Protein AF-A0A5J4P4K5-F1 (afdb_monomer_lite)

pLDDT: mean 91.98, std 4.2, range [64.88, 96.31]

Structure (mmCIF, N/CA/C/O backbone):
data_AF-A0A5J4P4K5-F1
#
_entry.id   AF-A0A5J4P4K5-F1
#
loop_
_atom_site.group_PDB
_atom_site.id
_atom_site.type_symbol
_atom_site.label_atom_id
_atom_site.label_alt_id
_atom_site.label_comp_id
_atom_site.label_asym_id
_atom_site.label_entity_id
_atom_site.label_seq_id
_atom_site.pdbx_PDB_ins_code
_atom_site.Cartn_x
_atom_site.Cartn_y
_atom_site.Cartn_z
_atom_site.occupancy
_atom_site.B_iso_or_equiv
_atom_site.auth_seq_id
_atom_site.auth_comp_id
_atom_site.auth_asym_id
_atom_site.auth_atom_id
_atom_site.pdbx_PDB_model_num
ATOM 1 N N . GLN A 1 1 ? -2.370 4.376 -14.171 1.00 79.19 1 GLN A N 1
ATOM 2 C CA . GLN A 1 1 ? -2.709 2.972 -13.855 1.00 79.19 1 GLN A CA 1
ATOM 3 C C . GLN A 1 1 ? -2.491 2.170 -15.127 1.00 79.19 1 GLN A C 1
ATOM 5 O O . GLN A 1 1 ? -2.565 2.762 -16.199 1.00 79.19 1 GLN A O 1
ATOM 10 N N . LEU A 1 2 ? -2.117 0.901 -15.013 1.00 90.62 2 LEU A N 1
ATOM 11 C CA . LEU A 1 2 ? -1.961 0.005 -16.158 1.00 90.62 2 LEU A CA 1
ATOM 12 C C . LEU A 1 2 ? -3.285 -0.710 -16.428 1.00 90.62 2 LEU A C 1
ATOM 14 O O . LEU A 1 2 ? -4.129 -0.777 -15.536 1.00 90.62 2 LEU A O 1
ATOM 18 N N . ILE A 1 3 ? -3.446 -1.249 -17.632 1.00 92.81 3 ILE A N 1
ATOM 19 C CA . ILE A 1 3 ? -4.576 -2.111 -17.982 1.00 92.81 3 ILE A CA 1
ATOM 20 C C . ILE A 1 3 ? -4.029 -3.521 -18.184 1.00 92.81 3 ILE A C 1
ATOM 22 O O . ILE A 1 3 ? -3.110 -3.726 -18.981 1.00 92.81 3 ILE A O 1
ATOM 26 N N . ASN A 1 4 ? -4.547 -4.483 -17.421 1.00 91.50 4 ASN A N 1
ATOM 27 C CA . ASN A 1 4 ? -4.183 -5.886 -17.607 1.00 91.50 4 ASN A CA 1
ATOM 28 C C . ASN A 1 4 ? -4.973 -6.513 -18.768 1.00 91.50 4 ASN A C 1
ATOM 30 O O . ASN A 1 4 ? -5.941 -5.936 -19.255 1.00 91.50 4 ASN A O 1
ATOM 34 N N . LYS A 1 5 ? -4.633 -7.744 -19.156 1.00 91.56 5 LYS A N 1
ATOM 35 C CA . LYS A 1 5 ? -5.352 -8.497 -20.207 1.00 91.56 5 LYS A CA 1
ATOM 36 C C . LYS A 1 5 ? -6.862 -8.683 -20.001 1.00 91.56 5 LYS A C 1
ATOM 38 O O . LYS A 1 5 ? -7.551 -9.084 -20.930 1.00 91.56 5 LYS A O 1
ATOM 43 N N . LYS A 1 6 ? -7.374 -8.447 -18.792 1.00 87.94 6 LYS A N 1
ATOM 44 C CA . LYS A 1 6 ? -8.807 -8.518 -18.477 1.00 87.94 6 LYS A CA 1
ATOM 45 C C . LYS A 1 6 ? -9.508 -7.160 -18.607 1.00 87.94 6 LYS A C 1
ATOM 47 O O . LYS A 1 6 ? -10.690 -7.071 -18.303 1.00 87.94 6 LYS A O 1
ATOM 52 N N . GLY A 1 7 ? -8.796 -6.108 -19.019 1.00 88.38 7 GLY A N 1
ATOM 53 C CA . GLY A 1 7 ? -9.325 -4.745 -19.086 1.00 88.38 7 GLY A CA 1
ATOM 54 C C . GLY A 1 7 ? -9.403 -4.042 -17.726 1.00 88.38 7 GLY A C 1
ATOM 55 O O . GLY A 1 7 ? -9.965 -2.954 -17.627 1.00 88.38 7 GLY A O 1
ATOM 56 N N . GLU A 1 8 ? -8.847 -4.633 -16.668 1.00 88.50 8 GLU A N 1
ATOM 57 C CA . GLU A 1 8 ? -8.927 -4.089 -15.314 1.00 88.50 8 GLU A CA 1
ATOM 58 C C . GLU A 1 8 ? -7.805 -3.076 -15.073 1.00 88.50 8 GLU A C 1
ATOM 60 O O . GLU A 1 8 ? -6.644 -3.298 -15.440 1.00 88.50 8 GLU A O 1
ATOM 65 N N . LEU A 1 9 ? -8.136 -1.991 -14.371 1.00 90.12 9 LEU A N 1
ATOM 66 C CA . LEU A 1 9 ? -7.155 -1.014 -13.920 1.00 90.12 9 LEU A CA 1
ATOM 67 C C . LEU A 1 9 ? -6.306 -1.608 -12.796 1.00 90.12 9 LEU A C 1
ATOM 69 O O . LEU A 1 9 ? -6.804 -2.016 -11.747 1.00 90.12 9 LEU A O 1
ATOM 73 N N . ARG A 1 10 ? -4.994 -1.628 -13.003 1.00 90.56 10 ARG A N 1
ATOM 74 C CA . ARG A 1 10 ? -4.018 -2.132 -12.040 1.00 90.56 10 ARG A CA 1
ATOM 75 C C . ARG A 1 10 ? -2.982 -1.061 -11.694 1.00 90.56 10 ARG A C 1
ATOM 77 O O . ARG A 1 10 ? -2.722 -0.141 -12.483 1.00 90.56 10 ARG A O 1
ATOM 84 N N . PRO A 1 11 ? -2.381 -1.128 -10.497 1.00 92.25 11 PRO A N 1
ATOM 85 C CA . PRO A 1 11 ? -1.187 -0.347 -10.214 1.00 92.25 11 PRO A CA 1
ATOM 86 C C . PRO A 1 11 ? -0.040 -0.723 -11.163 1.00 92.25 11 PRO A C 1
ATOM 88 O O . PRO A 1 11 ? -0.128 -1.662 -11.945 1.00 92.25 11 PRO A O 1
ATOM 91 N N . MET A 1 12 ? 1.048 0.049 -11.133 1.00 90.50 12 MET A N 1
ATOM 92 C CA . MET A 1 12 ? 2.198 -0.187 -12.019 1.00 90.50 12 MET A CA 1
ATOM 93 C C . MET A 1 12 ? 2.960 -1.484 -11.697 1.00 90.50 12 MET A C 1
ATOM 95 O O . MET A 1 12 ? 3.728 -1.982 -12.518 1.00 90.50 12 MET A O 1
ATOM 99 N N . VAL A 1 13 ? 2.736 -2.011 -10.498 1.00 92.06 13 VAL A N 1
ATOM 100 C CA . VAL A 1 13 ? 3.365 -3.211 -9.961 1.00 92.06 13 VAL A CA 1
ATOM 101 C C . VAL A 1 13 ? 2.292 -4.186 -9.512 1.00 92.06 13 VAL A C 1
ATOM 103 O O . VAL A 1 13 ? 1.193 -3.765 -9.154 1.00 92.06 13 VAL A O 1
ATOM 106 N N . ASP A 1 14 ? 2.604 -5.471 -9.511 1.00 90.44 14 ASP A N 1
ATOM 107 C CA . ASP A 1 14 ? 1.724 -6.504 -8.987 1.00 90.44 14 ASP A CA 1
ATOM 108 C C . ASP A 1 14 ? 1.647 -6.476 -7.443 1.00 90.44 14 ASP A C 1
ATOM 110 O O . ASP A 1 14 ? 2.284 -5.668 -6.759 1.00 90.44 14 ASP A O 1
ATOM 114 N N . LEU A 1 15 ? 0.873 -7.403 -6.868 1.00 86.06 15 LEU A N 1
ATOM 115 C CA . LEU A 1 15 ? 0.688 -7.530 -5.414 1.00 86.06 15 LEU A CA 1
ATOM 116 C C . LEU A 1 15 ? 1.969 -7.914 -4.646 1.00 86.06 15 LEU A C 1
ATOM 118 O O . LEU A 1 15 ? 1.956 -7.947 -3.414 1.00 86.06 15 LEU A O 1
ATOM 122 N N . THR A 1 16 ? 3.058 -8.222 -5.350 1.00 88.50 16 THR A N 1
ATOM 123 C CA . THR A 1 16 ? 4.377 -8.530 -4.783 1.00 88.50 16 THR A CA 1
ATOM 124 C C . THR A 1 16 ? 5.364 -7.369 -4.918 1.00 88.50 16 THR A C 1
ATOM 126 O O . THR A 1 16 ? 6.472 -7.450 -4.395 1.00 88.50 16 THR A O 1
ATOM 129 N N . GLY A 1 17 ? 4.962 -6.261 -5.555 1.00 90.69 17 GLY A N 1
ATOM 130 C CA . GLY A 1 17 ? 5.835 -5.112 -5.800 1.00 90.69 17 GLY A CA 1
ATOM 131 C C . GLY A 1 17 ? 6.750 -5.283 -7.015 1.00 90.69 17 GLY A C 1
ATOM 132 O O . GLY A 1 17 ? 7.763 -4.582 -7.116 1.00 90.69 17 GLY A O 1
ATOM 133 N N . LYS A 1 18 ? 6.409 -6.203 -7.923 1.00 93.62 18 LYS A N 1
ATOM 134 C CA . LYS A 1 18 ? 7.121 -6.456 -9.178 1.00 93.62 18 LYS A CA 1
ATOM 135 C C . LYS A 1 18 ? 6.448 -5.715 -10.329 1.00 93.62 18 LYS A C 1
ATOM 137 O O . LYS A 1 18 ? 5.224 -5.717 -10.427 1.00 93.62 18 LYS A O 1
ATOM 142 N N . PHE A 1 19 ? 7.217 -5.085 -11.211 1.00 94.38 19 PHE A N 1
ATOM 143 C CA . PHE A 1 19 ? 6.671 -4.501 -12.438 1.00 94.38 19 PHE A CA 1
ATOM 144 C C . PHE A 1 19 ? 6.074 -5.594 -13.328 1.00 94.38 19 PHE A C 1
ATOM 146 O O . PHE A 1 19 ? 6.690 -6.645 -13.514 1.00 94.38 19 PHE A O 1
ATOM 153 N N . TYR A 1 20 ? 4.897 -5.328 -13.894 1.00 94.81 20 TYR A N 1
ATOM 154 C CA . TYR A 1 20 ? 4.257 -6.246 -14.833 1.00 94.81 20 TYR A CA 1
ATOM 155 C C . TYR A 1 20 ? 5.148 -6.509 -16.052 1.00 94.81 20 TYR A C 1
ATOM 157 O O . TYR A 1 20 ? 5.880 -5.636 -16.526 1.00 94.81 20 TYR A O 1
ATOM 165 N N . LEU A 1 21 ? 5.082 -7.724 -16.580 1.00 95.38 21 LEU A N 1
ATOM 166 C CA . LEU A 1 21 ? 5.617 -8.028 -17.896 1.00 95.38 21 LEU A CA 1
ATOM 167 C C . LEU A 1 21 ? 4.709 -7.407 -18.959 1.00 95.38 21 LEU A C 1
ATOM 169 O O . LEU A 1 21 ? 3.494 -7.322 -18.791 1.00 95.38 21 LEU A O 1
ATOM 173 N N . LEU A 1 22 ? 5.286 -7.009 -20.093 1.00 93.50 22 LEU A N 1
ATOM 174 C CA . LEU A 1 22 ? 4.504 -6.458 -21.209 1.00 93.50 22 LEU A CA 1
ATOM 175 C C . LEU A 1 22 ? 3.426 -7.436 -21.701 1.00 93.50 22 LEU A C 1
ATOM 177 O O . LEU A 1 22 ? 2.356 -7.011 -22.112 1.00 93.50 22 LEU A O 1
ATOM 181 N N . GLU A 1 23 ? 3.689 -8.740 -21.612 1.00 93.50 23 GLU A N 1
ATOM 182 C CA . GLU A 1 23 ? 2.746 -9.806 -21.964 1.00 93.50 23 GLU A CA 1
ATOM 183 C C . GLU A 1 23 ? 1.605 -10.002 -20.953 1.00 93.50 23 GLU A C 1
ATOM 185 O O . GLU A 1 23 ? 0.663 -10.735 -21.243 1.00 93.50 23 GLU A O 1
ATOM 190 N N . GLU A 1 24 ? 1.663 -9.385 -19.773 1.00 93.25 24 GLU A N 1
ATOM 191 C CA . GLU A 1 24 ? 0.584 -9.415 -18.773 1.00 93.25 24 GLU A CA 1
ATOM 192 C C . GLU A 1 24 ? -0.391 -8.237 -18.944 1.00 93.25 24 GLU A C 1
ATOM 194 O O . GLU A 1 24 ? -1.483 -8.225 -18.361 1.00 93.25 24 GLU A O 1
ATOM 199 N N . LEU A 1 25 ? -0.004 -7.250 -19.754 1.00 94.62 25 LEU A N 1
ATOM 200 C CA . LEU A 1 25 ? -0.774 -6.048 -20.036 1.00 94.62 25 LEU A CA 1
ATOM 201 C C . LEU A 1 25 ? -1.652 -6.223 -21.278 1.00 94.62 25 LEU A C 1
ATOM 203 O O . LEU 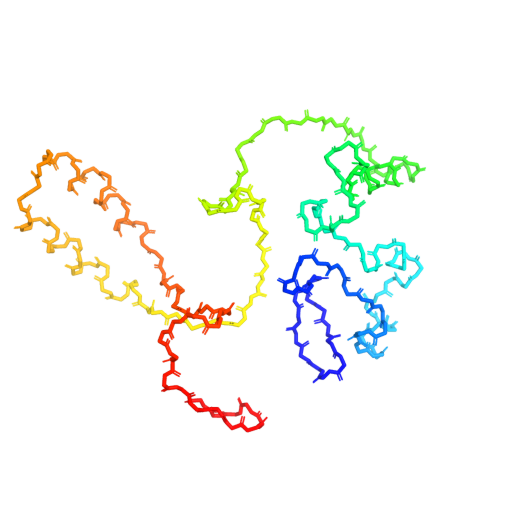A 1 25 ? -1.408 -7.085 -22.124 1.00 94.62 25 LEU A O 1
ATOM 207 N N . ASP A 1 26 ? -2.693 -5.401 -21.362 1.00 95.94 26 ASP A N 1
ATOM 208 C CA . ASP A 1 26 ? -3.553 -5.321 -22.539 1.00 95.94 26 ASP A CA 1
ATOM 209 C C . ASP A 1 26 ? -2.781 -4.818 -23.773 1.00 95.94 26 ASP A C 1
ATOM 211 O O . ASP A 1 26 ? -1.975 -3.888 -23.691 1.00 95.94 26 ASP A O 1
ATOM 215 N N . GLU A 1 27 ? -3.035 -5.426 -24.931 1.00 95.19 27 GLU A N 1
ATOM 216 C CA . GLU A 1 27 ? -2.281 -5.152 -26.159 1.00 95.19 27 GLU A CA 1
ATOM 217 C C . GLU A 1 27 ? -2.542 -3.745 -26.710 1.00 95.19 27 GLU A C 1
ATOM 219 O O . GLU A 1 27 ? -1.606 -3.075 -27.164 1.00 95.19 27 GLU A O 1
ATOM 224 N N . ALA A 1 28 ? -3.793 -3.273 -26.650 1.00 94.44 28 ALA A N 1
ATOM 225 C CA . ALA A 1 28 ? -4.147 -1.931 -27.103 1.00 94.44 28 ALA A CA 1
ATOM 226 C C . ALA A 1 28 ? -3.520 -0.878 -26.180 1.00 94.44 28 ALA A C 1
ATOM 228 O O . ALA A 1 28 ? -2.878 0.064 -26.653 1.00 94.44 28 ALA A O 1
ATOM 229 N N . PHE A 1 29 ? -3.593 -1.100 -24.866 1.00 94.12 29 PHE A N 1
ATOM 230 C CA . PHE A 1 29 ? -2.941 -0.252 -23.874 1.00 94.12 29 PHE A CA 1
ATOM 231 C C . PHE A 1 29 ? -1.424 -0.168 -24.084 1.00 94.12 29 PHE A C 1
ATOM 233 O O . PHE A 1 29 ? -0.865 0.931 -24.099 1.00 94.12 29 PHE A O 1
ATOM 240 N N . VAL A 1 30 ? -0.745 -1.304 -24.279 1.00 94.12 30 VAL A N 1
ATOM 241 C CA . VAL A 1 30 ? 0.708 -1.327 -24.514 1.00 94.12 30 VAL A CA 1
ATOM 242 C C . VAL A 1 30 ? 1.072 -0.542 -25.771 1.00 94.12 30 VAL A C 1
ATOM 244 O O . VAL A 1 30 ? 2.035 0.225 -25.756 1.00 94.12 30 VAL A O 1
ATOM 247 N N . LYS A 1 31 ? 0.297 -0.693 -26.848 1.00 93.75 31 LYS A N 1
ATOM 248 C CA . LYS A 1 31 ? 0.550 -0.009 -28.119 1.00 93.75 31 LYS A CA 1
ATOM 249 C C . LYS A 1 31 ? 0.378 1.509 -28.022 1.00 93.75 31 LYS A C 1
ATOM 251 O O . LYS A 1 31 ? 1.138 2.242 -28.651 1.00 93.75 31 LYS A O 1
ATOM 256 N N . GLU A 1 32 ? -0.621 1.973 -27.278 1.00 94.12 32 GLU A N 1
ATOM 257 C CA . GLU A 1 32 ? -1.011 3.387 -27.262 1.00 94.12 32 GLU A CA 1
ATOM 258 C C . GLU A 1 32 ? -0.370 4.189 -26.126 1.00 94.12 32 GLU A C 1
ATOM 260 O O . GLU A 1 32 ? -0.108 5.380 -26.291 1.00 94.12 32 GLU A O 1
ATOM 265 N N . GLN A 1 33 ? -0.124 3.558 -24.975 1.00 93.31 33 GLN A N 1
ATOM 266 C CA . GLN A 1 33 ? 0.194 4.258 -23.725 1.00 93.31 33 GLN A CA 1
ATOM 267 C C . GLN A 1 33 ? 1.558 3.883 -23.132 1.00 93.31 33 GLN A C 1
ATOM 269 O O . GLN A 1 33 ? 1.998 4.512 -22.166 1.00 93.31 33 GLN A O 1
ATOM 274 N N . VAL A 1 34 ? 2.253 2.878 -23.678 1.00 92.81 34 VAL A N 1
ATOM 275 C CA . VAL A 1 34 ? 3.521 2.389 -23.117 1.00 92.81 34 VAL A CA 1
ATOM 276 C C . VAL A 1 34 ? 4.677 2.625 -24.083 1.00 92.81 34 VAL A C 1
ATOM 278 O O . VAL A 1 34 ? 4.681 2.169 -25.223 1.00 92.81 34 VAL A O 1
ATOM 281 N N . ASN A 1 35 ? 5.738 3.280 -23.600 1.00 94.06 35 ASN A N 1
ATOM 282 C CA . ASN A 1 35 ? 7.020 3.273 -24.298 1.00 94.06 35 ASN A CA 1
ATOM 283 C C . ASN A 1 35 ? 7.678 1.897 -24.119 1.00 94.06 35 ASN A C 1
ATOM 285 O O . ASN A 1 35 ? 8.416 1.669 -23.159 1.00 94.06 35 ASN A O 1
ATOM 289 N N . VAL A 1 36 ? 7.391 0.982 -25.044 1.00 93.69 36 VAL A N 1
ATOM 290 C CA . VAL A 1 36 ? 7.834 -0.419 -24.990 1.00 93.69 36 VAL A CA 1
ATOM 291 C C . VAL A 1 36 ? 9.351 -0.540 -24.882 1.00 93.69 36 VAL A C 1
ATOM 293 O O . VAL A 1 36 ? 9.839 -1.322 -24.070 1.00 93.69 36 VAL A O 1
ATOM 296 N N . SER A 1 37 ? 10.104 0.250 -25.655 1.00 92.19 37 SER A N 1
ATOM 297 C CA . SER A 1 37 ? 11.570 0.192 -25.631 1.00 92.19 37 SER A CA 1
ATOM 298 C C . SER A 1 37 ? 12.152 0.527 -24.261 1.00 92.19 37 SER A C 1
ATOM 300 O O . SER A 1 37 ? 13.078 -0.146 -23.825 1.00 92.19 37 SER A O 1
ATOM 302 N N . LEU A 1 38 ? 11.587 1.526 -23.576 1.00 91.19 38 LEU A N 1
ATOM 303 C CA . LEU A 1 38 ? 12.051 1.947 -22.256 1.00 91.19 38 LEU A CA 1
ATOM 304 C C . LEU A 1 38 ? 11.540 1.010 -21.156 1.00 91.19 38 LEU A C 1
ATOM 306 O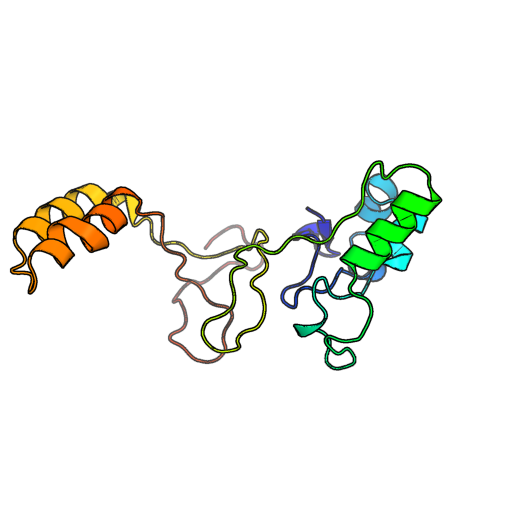 O . LEU A 1 38 ? 12.282 0.646 -20.252 1.00 91.19 38 LEU A O 1
ATOM 310 N N . TYR A 1 39 ? 10.271 0.600 -21.228 1.00 92.69 39 TYR A N 1
ATOM 311 C CA . TYR A 1 39 ? 9.654 -0.227 -20.191 1.00 92.69 39 TYR A CA 1
ATOM 312 C C . TYR A 1 39 ? 10.237 -1.643 -20.143 1.00 92.69 39 TYR A C 1
ATOM 314 O O . TYR A 1 39 ? 10.339 -2.228 -19.067 1.00 92.69 39 TYR A O 1
ATOM 322 N N . LYS A 1 40 ? 10.661 -2.187 -21.291 1.00 92.69 40 LYS A N 1
ATOM 323 C CA . LYS A 1 40 ? 11.214 -3.545 -21.395 1.00 92.69 40 LYS A CA 1
ATOM 324 C C . LYS A 1 40 ? 12.422 -3.788 -20.482 1.00 92.69 40 LYS A C 1
ATOM 326 O O . LYS A 1 40 ? 12.604 -4.914 -20.038 1.00 92.69 40 LYS A O 1
ATOM 331 N N . GLU A 1 41 ? 13.217 -2.762 -20.183 1.00 91.31 41 GLU A N 1
ATOM 332 C CA . GLU A 1 41 ? 14.359 -2.858 -19.259 1.00 91.31 41 GLU A CA 1
ATOM 333 C C . GLU A 1 41 ? 13.926 -3.103 -17.800 1.00 91.31 41 GLU A C 1
ATOM 335 O O . GLU A 1 41 ? 14.651 -3.722 -17.020 1.00 91.31 41 GLU A O 1
ATOM 340 N N . TYR A 1 42 ? 12.738 -2.623 -17.425 1.00 92.00 42 TYR A N 1
ATOM 341 C CA . TYR A 1 42 ? 12.244 -2.641 -16.045 1.00 92.00 42 TYR A CA 1
ATOM 342 C C . TYR A 1 42 ? 11.146 -3.678 -15.800 1.00 92.00 42 TYR A C 1
ATOM 344 O O . TYR A 1 42 ? 10.907 -4.049 -14.651 1.00 92.00 42 TYR A O 1
ATOM 352 N N . ALA A 1 43 ? 10.491 -4.150 -16.861 1.00 93.56 43 ALA A N 1
ATOM 353 C CA . ALA A 1 43 ? 9.486 -5.202 -16.804 1.00 93.56 43 ALA A CA 1
ATOM 354 C C . ALA A 1 43 ? 10.005 -6.419 -16.013 1.00 93.56 43 ALA A C 1
ATOM 356 O O . ALA A 1 43 ? 11.092 -6.931 -16.280 1.00 93.56 43 ALA A O 1
ATOM 357 N N . GLY A 1 44 ? 9.238 -6.872 -15.019 1.00 93.12 44 GLY A N 1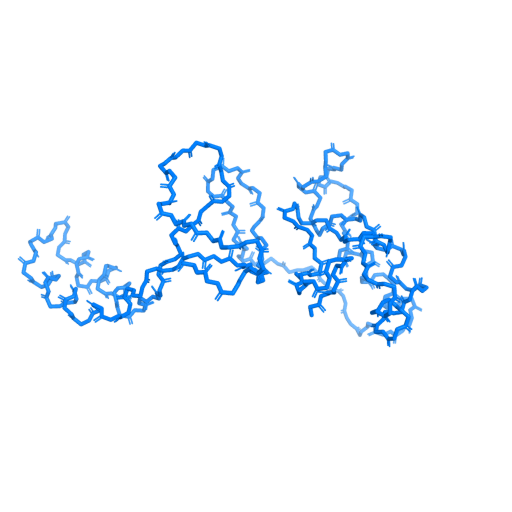
ATOM 358 C CA . GLY A 1 44 ? 9.596 -8.011 -14.170 1.00 93.12 44 GLY A CA 1
ATOM 359 C C . GLY A 1 44 ? 10.581 -7.720 -13.031 1.00 93.12 44 GLY A C 1
ATOM 360 O O . GLY A 1 44 ? 10.797 -8.605 -12.205 1.00 93.12 44 GLY A O 1
ATOM 361 N N . ARG A 1 45 ? 11.157 -6.513 -12.929 1.00 93.88 45 ARG A N 1
ATOM 362 C CA . ARG A 1 45 ? 12.011 -6.137 -11.785 1.00 93.88 45 ARG A CA 1
ATOM 363 C C . ARG A 1 45 ? 11.160 -5.788 -10.562 1.00 93.88 45 ARG A C 1
ATOM 365 O O . ARG A 1 45 ? 10.019 -5.349 -10.693 1.00 93.88 45 ARG A O 1
ATOM 372 N N . PHE A 1 46 ? 11.714 -5.942 -9.363 1.00 94.75 46 PHE A N 1
ATOM 373 C CA . PHE A 1 46 ? 11.078 -5.480 -8.127 1.00 94.75 46 PHE A CA 1
ATOM 374 C C . PHE A 1 46 ? 11.402 -4.011 -7.841 1.00 94.75 46 PHE A C 1
ATOM 376 O O . PHE A 1 46 ? 12.498 -3.534 -8.132 1.00 94.75 46 PHE A O 1
ATOM 383 N N . VAL A 1 47 ? 10.458 -3.292 -7.223 1.00 93.75 47 VAL A N 1
ATOM 384 C CA . VAL A 1 47 ? 10.685 -1.903 -6.773 1.00 93.75 47 VAL A CA 1
ATOM 385 C C . VAL A 1 47 ? 11.747 -1.835 -5.674 1.00 93.75 47 VAL A C 1
ATOM 387 O O . VAL A 1 47 ? 12.532 -0.888 -5.627 1.00 93.75 47 VAL A O 1
ATOM 390 N N . LYS A 1 48 ? 11.754 -2.822 -4.772 1.00 93.44 48 LYS A N 1
ATOM 391 C CA . LYS A 1 48 ? 12.724 -2.957 -3.680 1.00 93.44 48 LYS A CA 1
ATOM 392 C C . LYS A 1 48 ? 13.309 -4.361 -3.695 1.00 93.44 48 LYS A C 1
ATOM 394 O O . LYS A 1 48 ? 12.560 -5.325 -3.847 1.00 93.44 48 LYS A O 1
ATOM 399 N N . ASN A 1 49 ? 14.621 -4.457 -3.493 1.00 94.38 49 ASN A N 1
ATOM 400 C CA . ASN A 1 49 ? 15.345 -5.728 -3.504 1.00 94.38 49 ASN A CA 1
ATOM 401 C C . ASN A 1 49 ? 14.824 -6.696 -2.430 1.00 94.38 49 ASN A C 1
ATOM 403 O O . ASN A 1 49 ? 14.817 -7.893 -2.665 1.00 94.38 49 ASN A O 1
ATOM 407 N N . ASP A 1 50 ? 14.278 -6.197 -1.313 1.00 92.50 50 ASP A N 1
ATOM 408 C CA . ASP A 1 50 ? 13.660 -6.990 -0.234 1.00 92.50 50 ASP A CA 1
ATOM 409 C C . ASP A 1 50 ? 12.556 -7.963 -0.690 1.00 92.50 50 ASP A C 1
ATOM 411 O O . ASP A 1 50 ? 12.168 -8.884 0.044 1.00 92.50 50 ASP A O 1
ATOM 415 N N . TYR A 1 51 ? 11.974 -7.721 -1.864 1.00 91.62 51 TYR A N 1
ATOM 416 C CA . TYR A 1 51 ? 10.933 -8.563 -2.446 1.00 91.62 51 TYR A CA 1
ATOM 417 C C . TYR A 1 51 ? 11.468 -9.607 -3.429 1.00 91.62 51 TYR A C 1
ATOM 419 O O . TYR A 1 51 ? 10.748 -10.562 -3.718 1.00 91.62 51 TYR A O 1
ATOM 427 N N . ASP A 1 52 ? 12.712 -9.469 -3.886 1.00 92.25 52 ASP A N 1
ATOM 428 C CA . ASP A 1 52 ? 13.356 -10.417 -4.788 1.00 92.25 52 ASP A CA 1
ATOM 429 C C . ASP A 1 52 ? 14.184 -11.431 -3.982 1.00 92.25 52 ASP A C 1
ATOM 431 O O . ASP A 1 52 ? 15.135 -11.042 -3.304 1.00 92.25 52 ASP A O 1
ATOM 435 N N . PRO A 1 53 ? 13.876 -12.739 -4.039 1.00 88.81 53 PRO A N 1
ATOM 436 C CA . PRO A 1 53 ? 14.653 -13.749 -3.323 1.00 88.81 53 PRO A CA 1
ATOM 437 C C . PRO A 1 53 ? 16.092 -13.902 -3.841 1.00 88.81 53 PRO A C 1
ATOM 439 O O . PRO A 1 53 ? 16.906 -14.524 -3.160 1.00 88.81 53 PRO A O 1
ATOM 442 N N . ASN A 1 54 ? 16.405 -13.377 -5.029 1.00 91.94 54 ASN A N 1
ATOM 443 C CA . ASN A 1 54 ? 17.722 -13.501 -5.654 1.00 91.94 54 ASN A CA 1
ATOM 444 C C . ASN A 1 54 ? 18.627 -12.288 -5.409 1.00 91.94 54 ASN A C 1
ATOM 446 O O . ASN A 1 54 ? 19.798 -12.336 -5.782 1.00 91.94 54 ASN A O 1
ATOM 450 N N . LEU A 1 55 ? 18.100 -11.209 -4.823 1.00 91.50 55 LEU A N 1
ATOM 451 C CA . LEU A 1 55 ? 18.845 -9.979 -4.577 1.00 91.50 55 LEU A CA 1
ATOM 452 C C . LEU A 1 55 ? 19.051 -9.752 -3.083 1.00 91.50 55 LEU A C 1
ATOM 454 O O . LEU A 1 55 ? 18.273 -10.172 -2.229 1.00 91.50 55 LEU A O 1
ATOM 458 N N . THR A 1 56 ? 20.124 -9.041 -2.778 1.00 90.75 56 THR A N 1
ATOM 459 C CA . THR A 1 56 ? 20.511 -8.626 -1.436 1.00 90.75 56 THR A CA 1
ATOM 460 C C . THR A 1 56 ? 20.575 -7.101 -1.351 1.00 90.75 56 THR A C 1
ATOM 462 O O . THR A 1 56 ? 20.466 -6.382 -2.347 1.00 90.75 56 THR A O 1
ATOM 465 N N . GLU A 1 57 ? 20.794 -6.579 -0.145 1.00 84.12 57 GLU A N 1
ATOM 466 C CA . GLU A 1 57 ? 20.990 -5.139 0.083 1.00 84.12 57 GLU A CA 1
ATOM 467 C C . GLU A 1 57 ? 22.255 -4.575 -0.584 1.00 84.12 57 GLU A C 1
ATOM 469 O O . GLU A 1 57 ? 22.386 -3.361 -0.739 1.00 84.12 57 GLU A O 1
ATOM 474 N N . LYS A 1 58 ? 23.213 -5.439 -0.947 1.00 87.69 58 LYS A N 1
ATOM 475 C CA . LYS A 1 58 ? 24.457 -5.029 -1.616 1.00 87.69 58 LYS A CA 1
ATOM 476 C C . LYS A 1 58 ? 24.276 -4.846 -3.117 1.00 87.69 58 LYS A C 1
ATOM 478 O O . LYS A 1 58 ? 25.096 -4.172 -3.738 1.00 87.69 58 LYS A O 1
ATOM 483 N N . ASP A 1 59 ? 23.245 -5.464 -3.681 1.00 92.38 59 ASP A N 1
ATOM 484 C CA . ASP A 1 59 ? 22.951 -5.380 -5.100 1.00 92.38 59 ASP A CA 1
ATOM 485 C C . ASP A 1 59 ? 22.368 -4.013 -5.446 1.00 92.38 59 ASP A C 1
ATOM 487 O O . ASP A 1 59 ? 21.719 -3.350 -4.632 1.00 92.38 59 ASP A O 1
ATOM 491 N N . GLU A 1 60 ? 22.603 -3.576 -6.680 1.00 90.62 60 GLU A N 1
ATOM 492 C CA . GLU A 1 60 ? 22.094 -2.297 -7.151 1.00 90.62 60 GLU A CA 1
ATOM 493 C C . GLU A 1 60 ? 20.560 -2.290 -7.139 1.00 90.62 60 GLU A C 1
ATOM 495 O O . GLU A 1 60 ? 19.901 -3.141 -7.741 1.00 90.62 60 GLU A O 1
ATOM 500 N N . THR A 1 61 ? 19.978 -1.313 -6.449 1.00 92.25 61 THR A N 1
ATOM 501 C CA . THR A 1 61 ? 18.530 -1.133 -6.384 1.00 92.25 61 THR A CA 1
ATOM 502 C C . THR A 1 61 ? 18.000 -0.465 -7.656 1.00 92.25 61 THR A C 1
ATOM 504 O O . THR A 1 61 ? 18.700 0.277 -8.351 1.00 92.25 61 THR A O 1
ATOM 507 N N . LEU A 1 62 ? 16.729 -0.715 -7.980 1.00 92.50 62 LEU A N 1
ATOM 508 C CA . LEU A 1 62 ? 16.104 -0.206 -9.205 1.00 92.50 62 LEU A CA 1
ATOM 509 C C . LEU A 1 62 ? 16.181 1.328 -9.337 1.00 92.50 62 LEU A C 1
ATOM 511 O O . LEU A 1 62 ? 16.443 1.841 -10.424 1.00 92.50 62 LEU A O 1
ATOM 515 N N . ASP A 1 63 ? 15.998 2.063 -8.243 1.00 92.50 63 ASP A N 1
ATOM 516 C CA . ASP A 1 63 ? 16.100 3.526 -8.208 1.00 92.50 63 ASP A CA 1
ATOM 517 C C . ASP A 1 63 ? 17.500 4.036 -8.581 1.00 92.50 63 ASP A C 1
ATOM 519 O O . ASP A 1 63 ? 17.607 5.036 -9.293 1.00 92.50 63 ASP A O 1
ATOM 523 N N . ILE A 1 64 ? 18.567 3.333 -8.185 1.00 92.81 64 ILE A N 1
ATOM 524 C CA . ILE A 1 64 ? 19.937 3.663 -8.603 1.00 92.81 64 ILE A CA 1
ATOM 525 C C . ILE A 1 64 ? 20.076 3.496 -10.119 1.00 92.81 64 ILE A C 1
ATOM 527 O O . ILE A 1 64 ? 20.552 4.423 -10.781 1.00 92.81 64 ILE A O 1
ATOM 531 N N . SER A 1 65 ? 19.575 2.390 -10.678 1.00 92.69 65 SER A N 1
ATOM 532 C CA . SER A 1 65 ? 19.659 2.149 -12.125 1.00 92.69 65 SER A CA 1
ATOM 533 C C . SER A 1 65 ? 18.898 3.208 -12.938 1.00 92.69 65 SER A C 1
ATOM 535 O O . SER A 1 65 ? 19.410 3.723 -13.934 1.00 92.69 65 SER A O 1
ATOM 537 N N . ILE A 1 66 ? 17.725 3.644 -12.457 1.00 93.31 66 ILE A N 1
ATOM 538 C CA . ILE A 1 66 ? 16.952 4.737 -13.070 1.00 93.31 66 ILE A CA 1
ATOM 539 C C . ILE A 1 66 ? 17.716 6.065 -12.974 1.00 93.31 66 ILE A C 1
ATOM 541 O O . ILE A 1 66 ? 17.796 6.808 -13.955 1.00 93.31 66 ILE A O 1
ATOM 545 N N . CYS A 1 67 ? 18.313 6.367 -11.819 1.00 94.94 67 CYS A N 1
ATOM 546 C CA . CYS A 1 67 ? 19.146 7.554 -11.633 1.00 94.94 67 CYS A CA 1
ATOM 547 C C . CYS A 1 67 ? 20.336 7.578 -12.606 1.00 94.94 67 CYS A C 1
ATOM 549 O O . CYS A 1 67 ? 20.615 8.619 -13.208 1.00 94.94 67 CYS A O 1
ATOM 551 N N . MET A 1 68 ? 21.017 6.443 -12.797 1.00 93.44 68 MET A N 1
ATOM 552 C CA . MET A 1 68 ? 22.119 6.326 -13.756 1.00 93.44 68 MET A CA 1
ATOM 553 C C . MET A 1 68 ? 21.642 6.527 -15.198 1.00 93.44 68 MET A C 1
ATOM 555 O O . MET A 1 68 ? 22.259 7.301 -15.930 1.00 93.44 68 MET A O 1
ATOM 559 N N . MET A 1 69 ? 20.517 5.918 -15.588 1.00 93.56 69 MET A N 1
ATOM 560 C CA . MET A 1 69 ? 19.910 6.112 -16.911 1.00 93.56 69 MET A CA 1
ATOM 561 C C . MET A 1 69 ? 19.586 7.591 -17.173 1.00 93.56 69 MET A C 1
ATOM 563 O O . MET A 1 69 ? 19.983 8.145 -18.203 1.00 93.56 69 MET A O 1
ATOM 567 N N . LEU A 1 70 ? 18.947 8.271 -16.214 1.00 95.44 70 LEU A N 1
ATOM 568 C CA . LEU A 1 70 ? 18.618 9.694 -16.334 1.00 95.44 70 LEU A CA 1
ATOM 569 C C . LEU A 1 70 ? 19.870 10.574 -16.410 1.00 95.44 70 LEU A C 1
ATOM 571 O O . LEU A 1 70 ? 19.884 11.548 -17.166 1.00 95.44 70 LEU A O 1
ATOM 575 N N . LYS A 1 71 ? 20.932 10.236 -15.668 1.00 95.31 71 LYS A N 1
ATOM 576 C CA . LYS A 1 71 ? 22.217 10.945 -15.737 1.00 95.31 71 LYS A CA 1
ATOM 577 C C . L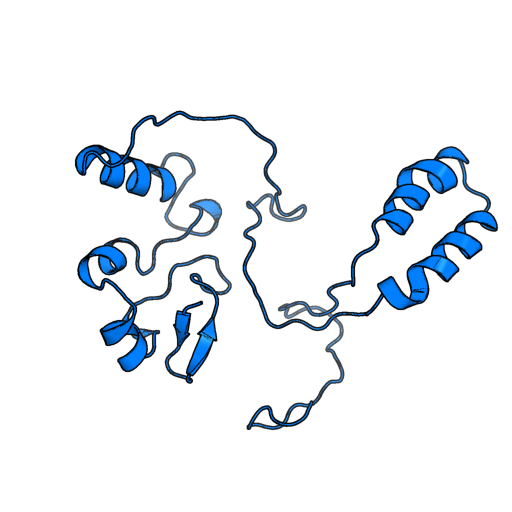YS A 1 71 ? 22.870 10.793 -17.107 1.00 95.31 71 LYS A C 1
ATOM 579 O O . LYS A 1 71 ? 23.266 11.798 -17.691 1.00 95.31 71 LYS A O 1
ATOM 584 N N . SER A 1 72 ? 22.935 9.572 -17.635 1.00 95.12 72 SER A N 1
ATOM 585 C CA . SER A 1 72 ? 23.491 9.291 -18.966 1.00 95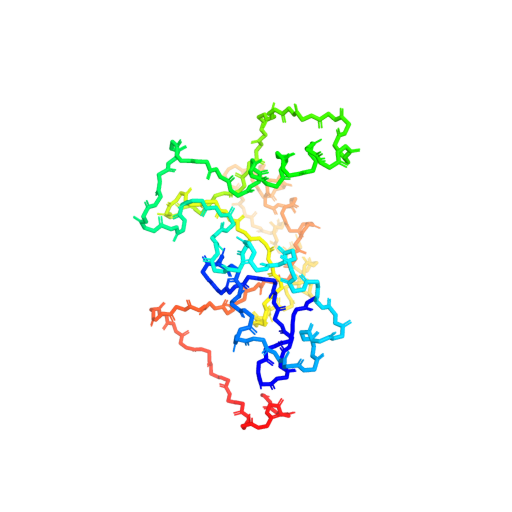.12 72 SER A CA 1
ATOM 586 C C . SER A 1 72 ? 22.715 9.998 -20.080 1.00 95.12 72 SER A C 1
ATOM 588 O O . SER A 1 72 ? 23.308 10.440 -21.059 1.00 95.12 72 SER A O 1
ATOM 590 N N . ALA A 1 73 ? 21.403 10.183 -19.908 1.00 95.25 73 ALA A N 1
ATOM 591 C CA . ALA A 1 73 ? 20.560 10.952 -20.822 1.00 95.25 73 ALA A CA 1
ATOM 592 C C . ALA A 1 73 ? 20.634 12.484 -20.619 1.00 95.25 73 ALA A C 1
ATOM 594 O O . ALA A 1 73 ? 19.871 13.210 -21.257 1.00 95.25 73 ALA A O 1
ATOM 595 N N . ASN A 1 74 ? 21.498 12.982 -19.722 1.00 96.19 74 ASN A N 1
ATOM 596 C CA . ASN A 1 74 ? 21.589 14.390 -19.311 1.00 96.19 74 ASN A CA 1
ATOM 597 C C . ASN A 1 74 ? 20.248 14.979 -18.812 1.00 96.19 74 ASN A C 1
ATOM 599 O O . ASN A 1 74 ? 19.948 16.155 -19.014 1.00 96.19 74 ASN A O 1
ATOM 603 N N . LYS A 1 75 ? 19.421 14.141 -18.171 1.00 96.31 75 LYS A N 1
ATOM 604 C CA . LYS A 1 75 ? 18.109 14.495 -17.593 1.00 96.31 75 LYS A CA 1
ATOM 605 C C . LYS A 1 75 ? 18.123 14.599 -16.065 1.00 96.31 75 LYS A C 1
ATOM 607 O O . LYS A 1 75 ? 17.116 14.982 -15.478 1.00 96.31 75 LYS A O 1
ATOM 612 N N . ALA A 1 76 ? 19.236 14.260 -15.414 1.00 95.50 76 ALA A N 1
ATOM 613 C CA . ALA A 1 76 ? 19.403 14.379 -13.968 1.00 95.50 76 ALA A CA 1
ATOM 614 C C . ALA A 1 76 ? 20.337 15.547 -13.623 1.00 95.50 76 ALA A C 1
ATOM 616 O O . ALA A 1 76 ? 21.518 15.516 -13.958 1.00 95.50 76 ALA A O 1
ATOM 617 N N . PHE A 1 77 ? 19.818 16.554 -12.915 1.00 95.06 77 PHE A N 1
ATOM 618 C CA . PHE A 1 77 ? 20.611 17.704 -12.462 1.00 95.06 77 PHE A CA 1
ATOM 619 C C . PHE A 1 77 ? 21.514 17.362 -11.267 1.00 95.06 77 PHE A C 1
ATOM 621 O O . PHE A 1 77 ? 22.687 17.724 -11.238 1.00 95.06 77 PHE A O 1
ATOM 628 N N . LYS A 1 78 ? 20.972 16.644 -10.276 1.00 94.50 78 LYS A N 1
ATOM 629 C CA . LYS A 1 78 ? 21.675 16.253 -9.050 1.00 94.50 78 LYS A CA 1
ATOM 630 C C . LYS A 1 78 ? 21.186 14.881 -8.594 1.00 94.50 78 LYS A C 1
ATOM 632 O O . LYS A 1 78 ? 19.990 14.614 -8.641 1.00 94.50 78 LYS A O 1
ATOM 637 N N . ILE A 1 79 ? 22.112 14.030 -8.160 1.00 94.69 79 ILE A N 1
ATOM 638 C CA . ILE A 1 79 ? 21.826 12.712 -7.581 1.00 94.69 79 ILE A CA 1
ATOM 639 C C . ILE A 1 79 ? 22.585 12.628 -6.265 1.00 94.69 79 ILE A C 1
ATOM 641 O O . ILE A 1 79 ? 23.807 12.771 -6.246 1.00 94.69 79 ILE A O 1
ATOM 645 N N . GLU A 1 80 ? 21.866 12.407 -5.173 1.00 93.75 80 GLU A N 1
ATOM 646 C CA . GLU A 1 80 ? 22.436 12.288 -3.836 1.00 93.75 80 GLU A CA 1
ATOM 647 C C . GLU A 1 80 ? 21.611 11.318 -2.985 1.00 93.75 80 GLU A C 1
ATOM 649 O O . GLU A 1 80 ? 20.425 11.103 -3.234 1.00 93.75 80 GLU A O 1
ATOM 654 N N . LYS A 1 81 ? 22.256 10.699 -1.993 1.00 91.88 81 LYS A N 1
ATOM 655 C CA . LYS A 1 81 ? 21.583 9.822 -1.032 1.00 91.88 81 LYS A CA 1
ATOM 656 C C . LYS A 1 81 ? 21.112 10.651 0.158 1.00 91.88 81 LYS A C 1
ATOM 658 O O . LYS A 1 81 ? 21.875 11.458 0.685 1.00 91.88 81 LYS A O 1
ATOM 663 N N . HIS A 1 82 ? 19.889 10.402 0.610 1.00 93.31 82 HIS A N 1
ATOM 664 C CA . HIS A 1 82 ? 19.307 11.063 1.773 1.00 93.31 82 HIS A CA 1
ATOM 665 C C . HIS A 1 82 ? 18.814 10.044 2.794 1.00 93.31 82 HIS A C 1
ATOM 667 O O . HIS A 1 82 ? 18.142 9.076 2.442 1.00 93.31 82 HIS A O 1
ATOM 673 N N . THR A 1 83 ? 19.105 10.299 4.067 1.00 94.88 83 THR A N 1
ATOM 674 C CA . THR A 1 83 ? 18.554 9.524 5.179 1.00 94.88 83 THR A CA 1
ATOM 675 C C . THR A 1 83 ? 17.239 10.148 5.616 1.00 94.88 83 THR A C 1
ATOM 677 O O . THR A 1 83 ? 17.184 11.332 5.945 1.00 94.88 83 THR A O 1
ATOM 680 N N . HIS A 1 84 ? 16.179 9.349 5.628 1.00 94.88 84 HIS A N 1
ATOM 681 C CA . HIS A 1 84 ? 14.847 9.780 6.030 1.00 94.88 84 HIS A CA 1
ATOM 682 C C . HIS A 1 84 ? 14.064 8.614 6.635 1.00 94.88 84 HIS A C 1
ATOM 684 O O . HIS A 1 84 ? 14.445 7.453 6.490 1.00 94.88 84 HIS A O 1
ATOM 690 N N . ASN A 1 85 ? 12.955 8.927 7.300 1.00 94.81 85 ASN A N 1
ATOM 691 C CA . ASN A 1 85 ? 12.053 7.906 7.813 1.00 94.81 85 ASN A CA 1
ATOM 692 C C . ASN A 1 85 ? 11.271 7.275 6.657 1.00 94.81 85 ASN A C 1
ATOM 694 O O . ASN A 1 85 ? 10.583 7.981 5.917 1.00 94.81 85 ASN A O 1
ATOM 698 N N . TYR A 1 86 ? 11.335 5.950 6.551 1.00 94.00 86 TYR A N 1
ATOM 699 C CA . TYR A 1 86 ? 10.563 5.169 5.591 1.00 94.00 86 TYR A CA 1
ATOM 700 C C . TYR A 1 86 ? 9.703 4.130 6.331 1.00 94.00 86 TYR A C 1
ATOM 702 O O . TYR A 1 86 ? 10.183 3.521 7.293 1.00 94.00 86 TYR A O 1
ATOM 710 N N . PRO A 1 87 ? 8.432 3.929 5.944 1.00 94.62 87 PRO A N 1
ATOM 711 C CA . PRO A 1 87 ? 7.559 2.972 6.612 1.00 94.62 87 PRO A CA 1
ATOM 712 C C . PRO A 1 87 ? 7.969 1.533 6.292 1.00 94.62 87 PRO A C 1
ATOM 714 O O . PRO A 1 87 ? 8.164 1.171 5.135 1.00 94.62 87 PRO A O 1
ATOM 717 N N . HIS A 1 88 ? 8.032 0.701 7.327 1.00 94.00 88 HIS A N 1
ATOM 718 C CA . HIS A 1 88 ? 8.342 -0.722 7.218 1.00 94.00 88 HIS A CA 1
ATOM 719 C C . HIS A 1 88 ? 7.231 -1.556 7.857 1.00 94.00 88 HIS A C 1
ATOM 721 O O . HIS A 1 88 ? 6.516 -1.108 8.761 1.00 94.00 88 HIS A O 1
ATOM 727 N N . CYS A 1 89 ? 7.042 -2.772 7.350 1.00 91.94 89 CYS A N 1
ATOM 728 C CA . CYS A 1 89 ? 6.068 -3.699 7.895 1.00 91.94 89 CYS A CA 1
ATOM 729 C C . CYS A 1 89 ? 6.529 -4.160 9.278 1.00 91.94 89 CYS A C 1
ATOM 731 O O . CYS A 1 89 ? 7.507 -4.884 9.384 1.00 91.94 89 CYS A O 1
ATOM 733 N N . TRP A 1 90 ? 5.767 -3.848 10.324 1.00 91.00 90 TRP A N 1
ATOM 734 C CA . TRP A 1 90 ? 6.106 -4.197 11.711 1.00 91.00 90 TRP A CA 1
ATOM 735 C C . TRP A 1 90 ? 6.272 -5.703 12.009 1.00 91.00 90 TRP A C 1
ATOM 737 O O . TRP A 1 90 ? 6.658 -6.052 13.118 1.00 91.00 90 TRP A O 1
ATOM 747 N N . ARG A 1 91 ? 5.926 -6.603 11.072 1.00 91.69 91 ARG A N 1
ATOM 748 C CA . ARG A 1 91 ? 6.105 -8.061 11.231 1.00 91.69 91 ARG A CA 1
ATOM 749 C C . ARG A 1 91 ? 7.297 -8.634 10.479 1.00 91.69 91 ARG A C 1
ATOM 751 O O . ARG A 1 91 ? 7.800 -9.673 10.881 1.00 91.69 91 ARG A O 1
ATOM 758 N N . THR A 1 92 ? 7.638 -8.057 9.332 1.00 90.81 92 THR A N 1
ATOM 759 C CA . THR A 1 92 ? 8.638 -8.627 8.414 1.00 90.81 92 THR A CA 1
ATOM 760 C C . THR A 1 92 ? 9.797 -7.682 8.162 1.00 90.81 92 THR A C 1
ATOM 762 O O . THR A 1 92 ? 10.662 -8.020 7.366 1.00 90.81 92 THR A O 1
ATOM 765 N N . ASP A 1 93 ? 9.735 -6.467 8.702 1.00 90.88 93 ASP A N 1
ATOM 766 C CA . ASP A 1 93 ? 10.663 -5.354 8.503 1.00 90.88 93 ASP A CA 1
ATOM 767 C C . ASP A 1 93 ? 10.879 -4.910 7.050 1.00 90.88 93 ASP A C 1
ATOM 769 O O . ASP A 1 93 ? 11.544 -3.917 6.812 1.00 90.88 93 ASP A O 1
ATOM 773 N N . LYS A 1 94 ? 10.238 -5.562 6.072 1.00 91.69 94 LYS A N 1
ATOM 774 C CA . LYS A 1 94 ? 10.245 -5.156 4.661 1.00 91.69 94 LYS A CA 1
ATOM 775 C C . LYS A 1 94 ? 9.646 -3.754 4.450 1.00 91.69 94 LYS A C 1
ATOM 777 O O . LYS A 1 94 ? 8.643 -3.425 5.102 1.00 91.69 94 LYS A O 1
ATOM 782 N N . PRO A 1 95 ? 10.188 -2.952 3.514 1.00 93.00 95 PRO A N 1
ATOM 783 C CA . PRO A 1 95 ? 9.688 -1.611 3.200 1.00 93.00 95 PRO A CA 1
ATOM 784 C C . PRO A 1 95 ? 8.234 -1.664 2.728 1.00 93.00 95 PRO A C 1
ATOM 786 O O . PRO A 1 95 ? 7.865 -2.563 1.988 1.00 93.00 95 PRO A O 1
ATOM 789 N N . VAL A 1 96 ? 7.387 -0.721 3.140 1.00 92.88 96 VAL A N 1
ATOM 790 C CA . VAL A 1 96 ? 5.986 -0.660 2.689 1.00 92.88 96 VAL A CA 1
ATOM 791 C C . VAL A 1 96 ? 5.888 0.135 1.394 1.00 92.88 96 VAL A C 1
ATOM 793 O O . VAL A 1 96 ? 6.336 1.276 1.318 1.00 92.88 96 VAL A O 1
ATOM 796 N N . LEU A 1 97 ? 5.233 -0.451 0.394 1.00 91.38 97 LEU A N 1
ATOM 797 C CA . LEU A 1 97 ? 4.915 0.203 -0.870 1.00 91.38 97 LEU A CA 1
ATOM 798 C C . LEU A 1 97 ? 3.457 0.677 -0.881 1.00 91.38 97 LEU A C 1
ATOM 800 O O . LEU A 1 97 ? 2.563 -0.035 -0.424 1.00 91.38 97 LEU A O 1
ATOM 804 N N . TYR A 1 98 ? 3.223 1.868 -1.431 1.00 89.50 98 TYR A N 1
ATOM 805 C CA . TYR A 1 98 ? 1.888 2.446 -1.578 1.00 89.50 98 TYR A CA 1
ATOM 806 C C . TYR A 1 98 ? 1.445 2.381 -3.034 1.00 89.50 98 TYR A C 1
ATOM 808 O O . TYR A 1 98 ? 2.076 2.965 -3.913 1.00 89.50 98 TYR A O 1
ATOM 816 N N . TYR A 1 99 ? 0.333 1.700 -3.279 1.00 89.06 99 TYR A N 1
ATOM 817 C CA . TYR A 1 99 ? -0.330 1.661 -4.575 1.00 89.06 99 TYR A CA 1
ATOM 818 C C . TYR A 1 99 ? -1.839 1.442 -4.391 1.00 89.06 99 TYR A C 1
ATOM 820 O O . TYR A 1 99 ? -2.252 0.878 -3.374 1.00 89.06 99 TYR A O 1
ATOM 828 N N . PRO A 1 100 ? -2.672 1.917 -5.336 1.00 86.94 100 PRO A N 1
ATOM 829 C CA . PRO A 1 100 ? -4.118 1.740 -5.263 1.00 86.94 100 PRO A CA 1
ATOM 830 C C . PRO A 1 100 ? -4.484 0.261 -5.418 1.00 86.94 100 PRO A C 1
ATOM 832 O O . PRO A 1 100 ? -4.015 -0.400 -6.345 1.00 86.94 100 PRO A O 1
ATOM 835 N N . LEU A 1 101 ? -5.325 -0.234 -4.512 1.00 86.62 101 LEU A N 1
ATOM 836 C CA . LEU A 1 101 ? -5.877 -1.586 -4.520 1.00 86.62 101 LEU A CA 1
ATOM 837 C C . LEU A 1 101 ? -7.360 -1.535 -4.174 1.00 86.62 101 LEU A C 1
ATOM 839 O O . LEU A 1 101 ? -7.758 -0.768 -3.293 1.00 86.62 101 LEU A O 1
ATOM 843 N N . ASP A 1 102 ? -8.135 -2.420 -4.792 1.00 86.31 102 ASP A N 1
ATOM 844 C CA . ASP A 1 102 ? -9.523 -2.646 -4.407 1.00 86.31 102 ASP A CA 1
ATOM 845 C C . ASP A 1 102 ? -9.568 -3.275 -3.018 1.00 86.31 102 ASP A C 1
ATOM 847 O O . ASP A 1 102 ? -8.906 -4.279 -2.727 1.00 86.31 102 ASP A O 1
ATOM 851 N N . SER A 1 103 ? -10.318 -2.645 -2.123 1.00 90.75 103 SER A N 1
ATOM 852 C CA . SER A 1 103 ? -10.335 -3.024 -0.723 1.00 90.75 103 SER A CA 1
ATOM 853 C C . SER A 1 103 ? -11.633 -2.579 -0.065 1.00 90.75 103 SER A C 1
ATOM 855 O O . SER A 1 103 ? -12.235 -1.587 -0.463 1.00 90.75 103 SER A O 1
ATOM 857 N N . TRP A 1 104 ? -12.066 -3.328 0.946 1.00 92.62 104 TRP A N 1
ATOM 858 C CA . TRP A 1 104 ? -13.264 -3.014 1.710 1.00 92.62 104 TRP A CA 1
ATOM 859 C C . TRP A 1 104 ? -12.905 -2.090 2.859 1.00 92.62 104 TRP A C 1
ATOM 861 O O . TRP A 1 104 ? -11.988 -2.389 3.626 1.00 92.62 104 TRP A O 1
ATOM 871 N N . PHE A 1 105 ? -13.646 -0.997 2.999 1.00 94.75 105 PHE A N 1
ATOM 872 C CA . PHE A 1 105 ? -13.434 -0.009 4.047 1.00 94.75 105 PHE A CA 1
ATOM 873 C C . PHE A 1 105 ? -14.657 0.098 4.946 1.00 94.75 105 PHE A C 1
ATOM 875 O O . PHE A 1 105 ? -15.798 0.034 4.494 1.00 94.75 105 PHE A O 1
ATOM 882 N N . ILE A 1 106 ? -14.407 0.318 6.231 1.00 95.25 106 ILE A N 1
ATOM 883 C CA . ILE A 1 106 ? -15.422 0.803 7.157 1.00 95.25 106 ILE A CA 1
ATOM 884 C C . ILE A 1 106 ? -15.342 2.324 7.143 1.00 95.25 106 ILE A C 1
ATOM 886 O O . ILE A 1 106 ? -14.270 2.890 7.376 1.00 95.25 106 ILE A O 1
ATOM 890 N N . ARG A 1 107 ? -16.489 2.981 6.930 1.00 96.00 107 ARG A N 1
ATOM 891 C CA . ARG A 1 107 ? -16.624 4.440 7.015 1.00 96.00 107 ARG A CA 1
ATOM 892 C C . ARG A 1 107 ? -16.544 4.923 8.467 1.00 96.00 107 ARG A C 1
ATOM 894 O O . ARG A 1 107 ? -17.524 5.392 9.046 1.00 96.00 107 ARG A O 1
ATOM 901 N N . SER A 1 108 ? -15.380 4.751 9.084 1.00 95.06 108 SER A N 1
ATOM 902 C CA . SER A 1 108 ? -15.096 5.109 10.475 1.00 95.06 108 SER A CA 1
ATOM 903 C C . SER A 1 108 ? -15.231 6.611 10.719 1.00 95.06 108 SER A C 1
ATOM 905 O O . SER A 1 108 ? -15.588 7.025 11.823 1.00 95.06 108 SER A O 1
ATOM 907 N N . THR A 1 109 ? -15.018 7.420 9.679 1.00 94.94 109 THR A N 1
ATOM 908 C CA . THR A 1 109 ? -15.215 8.874 9.711 1.00 94.94 109 THR A CA 1
ATOM 909 C C . THR A 1 109 ? -16.638 9.277 10.104 1.00 94.94 109 THR A C 1
ATOM 911 O O . THR A 1 109 ? -16.800 10.256 10.829 1.00 94.94 109 THR A O 1
ATOM 914 N N . ALA A 1 110 ? -17.658 8.490 9.742 1.00 96.19 110 ALA A N 1
ATOM 915 C CA . ALA A 1 110 ? -19.052 8.769 10.103 1.00 96.19 110 ALA A CA 1
ATOM 916 C C . ALA A 1 110 ? -19.312 8.714 11.620 1.00 96.19 110 ALA A C 1
ATOM 918 O O . ALA A 1 110 ? -20.241 9.348 12.109 1.00 96.19 110 ALA A O 1
ATOM 919 N N . CYS A 1 111 ? -18.485 7.984 12.372 1.00 94.62 111 CYS A N 1
ATOM 920 C CA . CYS A 1 111 ? -18.606 7.850 13.825 1.00 94.62 111 CYS A CA 1
ATOM 921 C C . CYS A 1 111 ? -17.548 8.668 14.587 1.00 94.62 111 CYS A C 1
ATOM 923 O O . CYS A 1 111 ? -17.436 8.533 15.807 1.00 94.62 111 CYS A O 1
ATOM 925 N N . LYS A 1 112 ? -16.747 9.488 13.895 1.00 94.12 112 LYS A N 1
ATOM 926 C CA . LYS A 1 112 ? -15.594 10.204 14.462 1.00 94.12 112 LYS A CA 1
ATOM 927 C C . LYS A 1 112 ? -15.971 11.099 15.642 1.00 94.12 112 LYS A C 1
ATOM 929 O O . LYS A 1 112 ? -15.354 11.000 16.700 1.00 94.12 112 LYS A O 1
ATOM 934 N N . GLU A 1 113 ? -16.999 11.929 15.476 1.00 93.88 113 GLU A N 1
ATOM 935 C CA . GLU A 1 113 ? -17.474 12.844 16.523 1.00 93.88 113 GLU A CA 1
ATOM 936 C C . GLU A 1 113 ? -17.947 12.069 17.752 1.00 93.88 113 GLU A C 1
ATOM 938 O O . GLU A 1 113 ? -17.496 12.322 18.869 1.00 93.88 113 GLU A O 1
ATOM 943 N N . ARG A 1 114 ? -18.755 11.025 17.532 1.00 95.38 114 ARG A N 1
ATOM 944 C CA . ARG A 1 114 ? -19.251 10.171 18.610 1.00 95.38 114 ARG A CA 1
ATOM 945 C C . ARG A 1 114 ? -18.124 9.463 19.364 1.00 95.38 114 ARG A C 1
ATOM 947 O O . ARG A 1 114 ? -18.172 9.363 20.588 1.00 95.38 114 ARG A O 1
ATOM 954 N N . MET A 1 115 ? -17.100 8.980 18.660 1.00 95.50 115 MET A N 1
ATOM 955 C CA . MET A 1 115 ? -15.923 8.376 19.292 1.00 95.50 115 MET A CA 1
ATOM 956 C C . MET A 1 115 ? -15.137 9.395 20.125 1.00 95.50 115 MET A C 1
ATOM 958 O O . MET A 1 115 ? -14.690 9.063 21.222 1.00 95.50 115 MET A O 1
ATOM 962 N N . ALA A 1 116 ? -15.004 10.636 19.648 1.00 93.69 116 ALA A N 1
ATOM 963 C CA . ALA A 1 116 ? -14.335 11.707 20.385 1.00 93.69 116 ALA A CA 1
ATOM 964 C C . ALA A 1 116 ? -15.105 12.125 21.649 1.00 93.69 116 ALA A C 1
ATOM 966 O O . ALA A 1 116 ? -14.490 12.382 22.684 1.00 93.69 116 ALA A O 1
ATOM 967 N N . GLU A 1 117 ? -16.439 12.153 21.599 1.00 95.38 117 GLU A N 1
ATOM 968 C CA . GLU A 1 117 ? -17.288 12.368 22.777 1.00 95.38 117 GLU A CA 1
ATOM 969 C C . GLU A 1 117 ? -17.113 11.257 23.814 1.00 95.38 117 GLU A C 1
ATOM 971 O O . GLU A 1 117 ? -16.824 11.538 24.977 1.00 95.38 117 GLU A O 1
ATOM 976 N N . LEU A 1 118 ? -17.244 9.996 23.390 1.00 95.56 118 LEU A N 1
ATOM 977 C CA . LEU A 1 118 ? -17.118 8.835 24.275 1.00 95.56 118 LEU A CA 1
ATOM 978 C C . LEU A 1 118 ? -15.716 8.719 24.874 1.00 95.56 118 LEU A C 1
ATOM 980 O O . LEU A 1 118 ? -15.567 8.303 26.019 1.00 95.56 118 LEU A O 1
ATOM 984 N N . ASN A 1 119 ? -14.681 9.147 24.149 1.00 95.31 119 ASN A N 1
ATOM 985 C CA . ASN A 1 119 ? -13.325 9.184 24.682 1.00 95.31 119 ASN A CA 1
ATOM 986 C C . ASN A 1 119 ? -13.216 10.029 25.967 1.00 95.31 119 ASN A C 1
ATOM 988 O O . ASN A 1 119 ? -12.433 9.690 26.853 1.00 95.31 119 ASN A O 1
ATOM 992 N N . LYS A 1 120 ? -14.031 11.087 26.106 1.00 93.06 120 LYS A N 1
ATOM 993 C CA . LYS A 1 120 ? -14.054 11.947 27.303 1.00 93.06 120 LYS A CA 1
ATOM 994 C C . LYS A 1 120 ? -14.679 11.264 28.521 1.00 93.06 120 LYS A C 1
ATOM 996 O O . LYS A 1 120 ? -14.380 11.665 29.639 1.00 93.06 120 LYS A O 1
ATOM 1001 N N . SER A 1 121 ? -15.532 10.253 28.330 1.00 95.31 121 SER A N 1
ATOM 1002 C CA . SER A 1 121 ? -16.117 9.493 29.445 1.00 95.31 121 SER A CA 1
ATOM 1003 C C . SER A 1 121 ? -15.219 8.355 29.941 1.00 95.31 121 SER A C 1
ATOM 1005 O O . SER A 1 121 ? -15.548 7.706 30.931 1.00 95.31 121 SER A O 1
ATOM 1007 N N . ILE A 1 122 ? -14.106 8.075 29.255 1.00 95.06 122 ILE A N 1
ATOM 1008 C CA . ILE A 1 122 ? -13.171 7.009 29.625 1.00 95.06 122 ILE A CA 1
ATOM 1009 C C . ILE A 1 122 ? -12.174 7.538 30.659 1.00 95.06 122 ILE A C 1
ATOM 1011 O O . ILE A 1 122 ? -11.544 8.577 30.469 1.00 95.06 122 ILE A O 1
ATOM 1015 N N . HIS A 1 123 ? -11.973 6.782 31.740 1.00 94.62 123 HIS A N 1
ATOM 1016 C CA . HIS A 1 123 ? -10.961 7.099 32.749 1.00 94.62 123 HIS A CA 1
ATOM 1017 C C . HIS A 1 123 ? -9.575 6.592 32.336 1.00 94.62 123 HIS A C 1
ATOM 1019 O O . HIS A 1 123 ? -9.195 5.457 32.630 1.00 94.62 123 HIS A O 1
ATOM 1025 N N . TRP A 1 124 ? -8.811 7.433 31.641 1.00 95.31 124 TRP A N 1
ATOM 1026 C CA . TRP A 1 124 ? -7.473 7.091 31.152 1.00 95.31 124 TRP A CA 1
ATOM 1027 C C . TRP A 1 124 ? -6.404 7.142 32.250 1.00 95.31 124 TRP A C 1
ATOM 1029 O O . TRP A 1 124 ? -6.380 8.042 33.092 1.00 95.31 124 TRP A O 1
ATOM 1039 N N . LYS A 1 125 ? -5.456 6.198 32.208 1.00 93.38 125 LYS A N 1
ATOM 1040 C CA . LYS A 1 125 ? -4.285 6.154 33.096 1.00 93.38 125 LYS A CA 1
ATOM 1041 C C . LYS A 1 125 ? -2.998 5.967 32.276 1.00 93.38 125 LYS A C 1
ATOM 1043 O O . LYS A 1 125 ? -2.757 4.854 31.818 1.00 93.38 125 LYS A O 1
ATOM 1048 N N . PRO A 1 126 ? -2.165 7.014 32.094 1.00 94.19 126 PRO A N 1
ATOM 1049 C CA . PRO A 1 126 ? -2.366 8.408 32.512 1.00 94.19 126 PRO A CA 1
ATOM 1050 C C . PRO A 1 126 ? -3.414 9.131 31.651 1.00 94.19 126 PRO A C 1
ATOM 1052 O O . PRO A 1 126 ? -3.616 8.781 30.488 1.00 94.19 126 PRO A O 1
ATOM 1055 N N . GLU A 1 127 ? -4.032 10.175 32.209 1.00 92.12 127 GLU A N 1
ATOM 1056 C CA . GLU A 1 127 ? -5.080 10.975 31.552 1.00 92.12 127 GLU A CA 1
ATOM 1057 C C . GLU A 1 127 ? -4.623 11.567 30.209 1.00 92.12 127 GLU A C 1
ATOM 1059 O O . GLU A 1 127 ? -5.363 11.558 29.224 1.00 92.12 127 GLU A O 1
ATOM 1064 N N . SER A 1 128 ? -3.354 11.977 30.135 1.00 92.38 128 SER A N 1
ATOM 1065 C CA . SER A 1 128 ? -2.711 12.497 28.923 1.00 92.38 128 SER A CA 1
ATOM 1066 C C . SER A 1 128 ? -2.725 11.524 27.738 1.00 92.38 128 SER A C 1
ATOM 1068 O O . SER A 1 128 ? -2.547 11.947 26.596 1.00 92.38 128 SER A O 1
ATOM 1070 N N . THR A 1 129 ? -2.960 10.229 27.962 1.00 92.38 129 THR A N 1
ATOM 1071 C CA . THR A 1 129 ? -3.138 9.254 26.875 1.00 92.38 129 THR A CA 1
ATOM 1072 C C . THR A 1 129 ? -4.439 9.504 26.121 1.00 92.38 129 THR A C 1
ATOM 1074 O O . THR A 1 129 ? -4.437 9.507 24.888 1.00 92.38 129 THR A O 1
ATOM 1077 N N . GLY A 1 130 ? -5.526 9.751 26.857 1.00 90.25 130 GLY A N 1
ATOM 1078 C CA . GLY A 1 130 ? -6.859 9.964 26.302 1.00 90.25 130 GLY A CA 1
ATOM 1079 C C . GLY A 1 130 ? -6.996 11.311 25.614 1.00 90.25 130 GLY A C 1
ATOM 1080 O O . GLY A 1 130 ? -7.449 11.373 24.473 1.00 90.25 130 GLY A O 1
ATOM 1081 N N . THR A 1 131 ? -6.556 12.381 26.278 1.00 88.44 131 THR A N 1
ATOM 1082 C CA . THR A 1 131 ? -6.606 13.748 25.729 1.00 88.44 131 THR A CA 1
ATOM 1083 C C . THR A 1 131 ? -5.502 14.009 24.706 1.00 88.44 131 THR A C 1
ATOM 1085 O O . THR A 1 131 ? -5.700 14.764 23.760 1.00 88.44 131 THR A O 1
ATOM 1088 N N . GLY A 1 132 ? -4.342 13.369 24.867 1.00 91.69 132 GLY A N 1
ATOM 1089 C CA . GLY A 1 132 ? -3.191 13.522 23.986 1.00 91.69 132 GLY A CA 1
ATOM 1090 C C . GLY A 1 132 ? -3.210 12.539 22.823 1.00 91.69 132 GLY A C 1
ATOM 1091 O O . GLY A 1 132 ? -3.789 12.812 21.776 1.00 91.69 132 GLY A O 1
ATOM 1092 N N . ARG A 1 133 ? -2.505 11.410 22.969 1.00 90.25 133 ARG A N 1
ATOM 1093 C CA . ARG A 1 133 ? -2.199 10.504 21.845 1.00 90.25 133 ARG A CA 1
ATOM 1094 C C . ARG A 1 133 ? -3.455 9.943 21.178 1.00 90.25 133 ARG A C 1
ATOM 1096 O O . ARG A 1 133 ? -3.531 9.950 19.953 1.00 90.25 133 ARG A O 1
ATOM 1103 N N . PHE A 1 134 ? -4.411 9.455 21.965 1.00 93.69 134 PHE A N 1
ATOM 1104 C CA . PHE A 1 134 ? -5.629 8.851 21.431 1.00 93.69 134 PHE A CA 1
ATOM 1105 C C . PHE A 1 134 ? -6.613 9.910 20.919 1.00 93.69 134 PHE A C 1
ATOM 1107 O O . PHE A 1 134 ? -7.141 9.764 19.821 1.00 93.69 134 PHE A O 1
ATOM 1114 N N . GLY A 1 135 ? -6.778 11.022 21.643 1.00 92.94 135 GLY A N 1
ATOM 1115 C CA . GLY A 1 135 ? -7.586 12.163 21.202 1.00 92.94 135 GLY A CA 1
ATOM 1116 C C . GLY A 1 135 ? -7.134 12.720 19.849 1.00 92.94 135 GLY A C 1
ATOM 1117 O O . GLY A 1 135 ? -7.924 12.760 18.908 1.00 92.94 135 GLY A O 1
ATOM 1118 N N . LYS A 1 136 ? -5.838 13.023 19.697 1.00 92.44 136 LYS A N 1
ATOM 1119 C CA . LYS A 1 136 ? -5.264 13.494 18.419 1.00 92.44 136 LYS A CA 1
ATOM 1120 C C . LYS A 1 136 ? -5.370 12.467 17.292 1.00 92.44 136 LYS A C 1
ATOM 1122 O O . LYS A 1 136 ? -5.461 12.836 16.121 1.00 92.44 136 LYS A O 1
ATOM 1127 N N . TRP A 1 137 ? -5.334 11.176 17.623 1.00 92.50 137 TRP A N 1
ATOM 1128 C CA . TRP A 1 137 ? -5.557 10.115 16.644 1.00 92.50 137 TRP A CA 1
ATOM 1129 C C . TRP A 1 137 ? -7.010 10.113 16.149 1.00 92.50 137 TRP A C 1
ATOM 1131 O O . TRP A 1 137 ? -7.230 10.073 14.941 1.00 92.50 137 TRP A O 1
ATOM 1141 N N . LEU A 1 138 ? -7.988 10.253 17.052 1.00 93.62 138 LEU A N 1
ATOM 1142 C CA . LEU A 1 138 ? -9.402 10.386 16.687 1.00 93.62 138 LEU A CA 1
ATOM 1143 C C . LEU A 1 138 ? -9.669 11.643 15.848 1.00 93.62 138 LEU A C 1
ATOM 1145 O O . LEU A 1 138 ? -10.438 11.585 14.892 1.00 93.62 138 LEU A O 1
ATOM 1149 N N . GLU A 1 139 ? -9.003 12.762 16.144 1.00 90.75 139 GLU A N 1
ATOM 1150 C CA . GLU A 1 139 ? -9.101 14.005 15.362 1.00 90.75 139 GLU A CA 1
ATOM 1151 C C . GLU A 1 139 ? -8.637 13.843 13.908 1.00 90.75 139 GLU A C 1
ATOM 1153 O O . GLU A 1 139 ? -9.148 14.533 13.028 1.00 90.75 139 GLU A O 1
ATOM 1158 N N . ASN A 1 140 ? -7.726 12.908 13.634 1.00 91.69 140 ASN A N 1
ATOM 1159 C CA . ASN A 1 140 ? -7.186 12.635 12.298 1.00 91.69 140 ASN A CA 1
ATOM 1160 C C . ASN A 1 140 ? -7.619 11.261 11.763 1.00 91.69 140 ASN A C 1
ATOM 1162 O O . ASN A 1 140 ? -6.942 10.672 10.918 1.00 91.69 140 ASN A O 1
ATOM 1166 N N . LEU A 1 141 ? -8.734 10.733 12.277 1.00 92.94 141 LEU A N 1
ATOM 1167 C CA . LEU A 1 141 ? -9.243 9.427 11.890 1.00 92.94 141 LEU A CA 1
ATOM 1168 C C . LEU A 1 141 ? -9.608 9.396 10.401 1.00 92.94 141 LEU A C 1
ATOM 1170 O O . LEU A 1 141 ? -10.379 10.232 9.928 1.00 92.94 141 LEU A O 1
ATOM 1174 N N . ASN A 1 142 ? -9.091 8.386 9.707 1.00 93.69 142 ASN A N 1
ATOM 1175 C CA . ASN A 1 142 ? -9.441 8.041 8.334 1.00 93.69 142 ASN A CA 1
ATOM 1176 C C . ASN A 1 142 ? -10.284 6.762 8.309 1.00 93.69 142 ASN A C 1
ATOM 1178 O O . ASN A 1 142 ? -10.319 6.013 9.290 1.00 93.69 142 ASN A O 1
ATOM 1182 N N . ASP A 1 143 ? -10.937 6.499 7.179 1.00 95.75 143 ASP A N 1
ATOM 1183 C CA . ASP A 1 143 ? -11.692 5.265 6.988 1.00 95.75 143 ASP A CA 1
ATOM 1184 C C . ASP A 1 143 ? -10.783 4.041 7.081 1.00 95.75 143 ASP A C 1
ATOM 1186 O O . ASP A 1 143 ? -9.655 4.003 6.575 1.00 95.75 143 ASP A O 1
ATOM 1190 N N . TRP A 1 144 ? -11.274 3.032 7.790 1.00 94.00 144 TRP A N 1
ATOM 1191 C CA . TRP A 1 144 ? -10.464 1.884 8.136 1.00 94.00 144 TRP A CA 1
ATOM 1192 C C . TRP A 1 144 ? -10.553 0.830 7.043 1.00 94.00 144 TRP A C 1
ATOM 1194 O O . TRP A 1 144 ? -11.610 0.251 6.804 1.00 94.00 144 TRP A O 1
ATOM 1204 N N . ASN A 1 145 ? -9.417 0.541 6.412 1.00 93.56 145 ASN A N 1
ATOM 1205 C CA . ASN A 1 145 ? -9.293 -0.604 5.523 1.00 93.56 145 ASN A CA 1
ATOM 1206 C C . ASN A 1 145 ? -9.510 -1.908 6.314 1.00 93.56 145 ASN A C 1
ATOM 1208 O O . ASN A 1 145 ? -8.665 -2.276 7.143 1.00 93.56 145 ASN A O 1
ATOM 1212 N N . LEU A 1 146 ? -10.583 -2.632 5.997 1.00 93.56 146 LEU A N 1
ATOM 1213 C CA . LEU A 1 146 ? -10.976 -3.902 6.600 1.00 93.56 146 LEU A CA 1
ATOM 1214 C C . LEU A 1 146 ? -10.412 -5.118 5.851 1.00 93.56 146 LEU A C 1
ATOM 1216 O O . LEU A 1 146 ? -9.941 -6.057 6.494 1.00 93.56 146 LEU A O 1
ATOM 1220 N N . SER A 1 147 ? -10.440 -5.128 4.513 1.00 92.62 147 SER A N 1
ATOM 1221 C CA . SER A 1 147 ? -10.066 -6.333 3.761 1.00 92.62 147 SER A CA 1
ATOM 1222 C C . SER A 1 147 ? -8.563 -6.603 3.774 1.00 92.62 147 SER A C 1
ATOM 1224 O O . SER A 1 147 ? -7.724 -5.702 3.763 1.00 92.62 147 SER A O 1
ATOM 1226 N N . ARG A 1 148 ? -8.183 -7.881 3.804 1.00 91.00 148 ARG A N 1
ATOM 1227 C CA . ARG A 1 148 ? -6.782 -8.311 3.751 1.00 91.00 148 ARG A CA 1
ATOM 1228 C C . ARG A 1 148 ? -6.656 -9.511 2.826 1.00 91.00 148 ARG A C 1
ATOM 1230 O O . ARG A 1 148 ? -7.352 -10.501 3.012 1.00 91.00 148 ARG A O 1
ATOM 1237 N N . SER A 1 149 ? -5.707 -9.459 1.897 1.00 88.62 149 SER A N 1
ATOM 1238 C CA . SER A 1 149 ? -5.364 -10.599 1.039 1.00 88.62 149 SER A CA 1
ATOM 1239 C C . SER A 1 149 ? -4.489 -11.591 1.814 1.00 88.62 149 SER A C 1
ATOM 1241 O O . SER A 1 149 ? -3.252 -11.533 1.776 1.00 88.62 149 SER A O 1
ATOM 1243 N N . ARG A 1 150 ? -5.132 -12.442 2.620 1.00 89.00 150 ARG A N 1
ATOM 1244 C CA . ARG A 1 150 ? -4.493 -13.435 3.497 1.00 89.00 150 ARG A CA 1
ATOM 1245 C C . ARG A 1 150 ? -5.310 -14.723 3.534 1.00 89.00 150 ARG A C 1
ATOM 1247 O O . ARG A 1 150 ? -6.528 -14.681 3.450 1.00 89.00 150 ARG A O 1
ATOM 1254 N N . TYR A 1 151 ? -4.616 -15.844 3.722 1.00 90.44 151 TYR A N 1
ATOM 1255 C CA . TYR A 1 151 ? -5.244 -17.156 3.901 1.00 90.44 151 TYR A CA 1
ATOM 1256 C C . TYR A 1 151 ? -5.813 -17.358 5.312 1.00 90.44 151 TYR A C 1
ATOM 1258 O O . TYR A 1 151 ? -6.813 -18.043 5.475 1.00 90.44 151 TYR A O 1
ATOM 1266 N N . TRP A 1 152 ? -5.183 -16.772 6.337 1.00 93.75 152 TRP A N 1
ATOM 1267 C CA . TRP A 1 152 ? -5.610 -16.904 7.732 1.00 93.75 152 TRP A CA 1
ATOM 1268 C C . TRP A 1 152 ? -6.408 -15.682 8.195 1.00 93.75 152 TRP A C 1
ATOM 1270 O O . TRP A 1 152 ? -5.875 -14.568 8.220 1.00 93.75 152 TRP A O 1
ATOM 1280 N N . GLY A 1 153 ? -7.663 -15.903 8.590 1.00 93.12 153 GLY A N 1
ATOM 1281 C CA . GLY A 1 153 ? -8.573 -14.885 9.113 1.00 93.12 153 GLY A CA 1
ATOM 1282 C C . GLY A 1 153 ? -10.040 -15.269 8.918 1.00 93.12 153 GLY A C 1
ATOM 1283 O O . GLY A 1 153 ? -10.348 -16.307 8.338 1.00 93.12 153 GLY A O 1
ATOM 1284 N N . THR A 1 154 ? -10.948 -14.419 9.394 1.00 95.50 154 THR A N 1
ATOM 1285 C CA . THR A 1 154 ? -12.384 -14.569 9.126 1.00 95.50 154 THR A CA 1
ATOM 1286 C C . THR A 1 154 ? -12.690 -14.038 7.722 1.00 95.50 154 THR A C 1
ATOM 1288 O O . THR A 1 154 ? -12.369 -12.876 7.455 1.00 95.50 154 THR A O 1
ATOM 1291 N N . PRO A 1 155 ? -13.286 -14.841 6.820 1.00 94.00 155 PRO A N 1
ATOM 1292 C CA . PRO A 1 155 ? -13.659 -14.367 5.493 1.00 94.00 155 PRO A CA 1
ATOM 1293 C C . PRO A 1 155 ? -14.740 -13.286 5.591 1.00 94.00 155 PRO A C 1
ATOM 1295 O O . PRO A 1 155 ? -15.612 -13.343 6.460 1.00 94.00 155 PRO A O 1
ATOM 1298 N N . LEU A 1 156 ? -14.682 -12.300 4.695 1.00 93.12 156 LEU A N 1
ATOM 1299 C CA . LEU A 1 156 ? -15.747 -11.307 4.578 1.00 93.12 156 LEU A CA 1
ATOM 1300 C C . LEU A 1 156 ? -16.969 -11.971 3.924 1.00 93.12 156 LEU A C 1
ATOM 1302 O O . LEU A 1 156 ? -16.806 -12.571 2.861 1.00 93.12 156 LEU A O 1
ATOM 1306 N N . PRO A 1 157 ? -18.169 -11.888 4.528 1.00 93.62 157 PRO A N 1
ATOM 1307 C CA . PRO A 1 157 ? -19.382 -12.504 3.992 1.00 93.62 157 PRO A CA 1
ATOM 1308 C C . PRO A 1 157 ? -19.979 -11.626 2.882 1.00 93.62 157 PRO A C 1
ATOM 1310 O O . PRO A 1 157 ? -21.032 -11.021 3.061 1.00 93.62 157 PRO A O 1
ATOM 1313 N N . ILE A 1 158 ? -19.257 -11.506 1.769 1.00 90.44 158 ILE A N 1
ATOM 1314 C CA . ILE A 1 158 ? -19.625 -10.692 0.606 1.00 90.44 158 ILE A CA 1
ATOM 1315 C C . ILE A 1 158 ? -19.615 -11.602 -0.620 1.00 90.44 158 ILE A C 1
ATOM 1317 O O . ILE A 1 158 ? -18.655 -12.349 -0.826 1.00 90.44 158 ILE A O 1
ATOM 1321 N N . TRP A 1 159 ? -20.672 -11.537 -1.425 1.00 91.12 159 TRP A N 1
ATOM 1322 C CA . TRP A 1 159 ? -20.825 -12.329 -2.641 1.00 91.12 159 TRP A CA 1
ATOM 1323 C C . TRP A 1 159 ? -20.959 -11.381 -3.822 1.00 91.12 159 TRP A C 1
ATOM 1325 O O . TRP A 1 159 ? -21.847 -10.545 -3.834 1.00 91.12 159 TRP A O 1
ATOM 1335 N N . ARG A 1 160 ? -20.085 -11.535 -4.817 1.00 88.06 160 ARG A N 1
ATOM 1336 C CA . ARG A 1 160 ? -20.058 -10.700 -6.019 1.00 88.06 160 ARG A CA 1
ATOM 1337 C C . ARG A 1 160 ? -20.463 -11.525 -7.239 1.00 88.06 160 ARG A C 1
ATOM 1339 O O . ARG A 1 160 ? -20.076 -12.694 -7.337 1.00 88.06 160 ARG A O 1
ATOM 1346 N N . THR A 1 161 ? -21.214 -10.929 -8.160 1.00 90.38 161 THR A N 1
ATOM 1347 C CA . THR A 1 161 ? -21.536 -11.541 -9.460 1.00 90.38 161 THR A CA 1
ATOM 1348 C C . THR A 1 161 ? -20.290 -11.649 -10.350 1.00 90.38 161 THR A C 1
ATOM 1350 O O . THR A 1 161 ? -19.323 -10.906 -10.186 1.00 90.38 161 THR A O 1
ATOM 1353 N N . GLU A 1 162 ? -20.272 -12.580 -11.310 1.00 83.88 162 GLU A N 1
ATOM 1354 C CA . GLU A 1 162 ? -19.105 -12.765 -12.195 1.00 83.88 162 GLU A CA 1
ATOM 1355 C C . GLU A 1 162 ? -18.786 -11.524 -13.040 1.00 83.88 162 GLU A C 1
ATOM 1357 O O . GLU A 1 162 ? -17.621 -11.243 -13.314 1.00 83.88 162 GLU A O 1
ATOM 1362 N N . ASP A 1 163 ? -19.814 -10.762 -13.417 1.00 81.94 163 ASP A N 1
ATOM 1363 C CA . ASP A 1 163 ? -19.693 -9.511 -14.169 1.00 81.94 163 ASP A CA 1
ATOM 1364 C C . ASP A 1 163 ? -19.316 -8.308 -13.291 1.00 81.94 163 ASP A C 1
ATOM 1366 O O . ASP A 1 163 ? -19.148 -7.201 -13.802 1.00 81.94 163 ASP A O 1
ATOM 1370 N N . THR A 1 164 ? -19.146 -8.512 -11.980 1.00 75.44 164 THR A N 1
ATOM 1371 C CA . THR A 1 164 ? -18.800 -7.485 -10.986 1.00 75.44 164 THR A CA 1
ATOM 1372 C C . THR A 1 164 ? -19.795 -6.323 -10.884 1.00 75.44 164 THR A C 1
ATOM 1374 O O . THR A 1 164 ? -19.465 -5.288 -10.310 1.00 75.44 164 THR A O 1
ATOM 1377 N N . GLY A 1 165 ? -21.007 -6.482 -11.428 1.00 71.94 165 GLY A N 1
ATOM 1378 C CA . GLY A 1 165 ? -22.054 -5.459 -11.397 1.00 71.94 165 GLY A CA 1
ATOM 1379 C C . GLY A 1 165 ? -22.761 -5.328 -10.045 1.00 71.94 165 GLY A C 1
ATOM 1380 O O . GLY A 1 165 ? -23.254 -4.245 -9.728 1.00 71.94 165 GLY A O 1
ATOM 1381 N N . GLU A 1 166 ? -22.786 -6.399 -9.244 1.00 64.88 166 GLU A N 1
ATOM 1382 C CA . GLU A 1 166 ? -23.422 -6.438 -7.921 1.00 64.88 166 GLU A CA 1
ATOM 1383 C C . GLU A 1 166 ? -22.500 -7.087 -6.871 1.00 64.88 166 GLU A C 1
ATOM 1385 O O . GLU A 1 166 ? -21.765 -8.036 -7.171 1.00 64.88 166 GLU A O 1
ATOM 1390 N N . GLU A 1 167 ? -22.538 -6.562 -5.638 1.00 75.31 167 GLU A N 1
ATOM 1391 C CA . GLU A 1 167 ? -21.686 -6.932 -4.490 1.00 75.31 167 GLU A CA 1
ATOM 1392 C C . GLU A 1 167 ? -22.463 -6.997 -3.170 1.00 75.31 167 GLU A C 1
ATOM 1394 O O .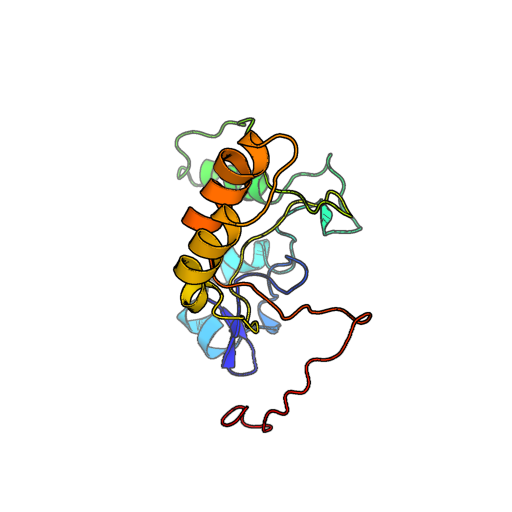 GLU A 1 167 ? -23.381 -6.163 -2.985 1.00 75.31 167 GLU A O 1
#

InterPro domains:
  IPR002300 Aminoacyl-tRNA synthetase, class Ia [PF00133] (78-166)
  IPR014729 Rossmann-like alpha/beta/alpha sandwich fold [G3DSA:3.40.50.620] (24-167)
  IPR023586 Isoleucine-tRNA ligase, type 2 [PTHR42780] (2-165)

Organism: NCBI:txid433724

Radius of gyration: 21.9 Å; chains: 1; bounding box: 48×35×61 Å

Secondary structure (DSSP, 8-state):
-EEBTTS-EE-SB-TTSBBPPGGGB-HHHHHHH--HHHHTTTTT-BSSGGG-TT--TTSPPHHHHHHHHHHHTT--S----------B-TTT-PBPP-------EE-GGGGHHHHHHHHHTS--SSHHIIIIIIHHHHHT---EE-----SSSPPP-----TTSS--

Sequence (167 aa):
QLINKKGELRPMVDLTGKFYLLEELDEAFVKEQVNVSLYKEYAGRFVKNDYDPNLTEKDETLDISICMMLKSANKAFKIEKHTHNYPHCWRTDKPVLYYPLDSWFIRSTACKERMAELNKSIHWKPESTGTGRFGKWLENLNDWNLSRSRYWGTPLPIWRTEDTGEE

Foldseek 3Di:
DFQFCVRDDDWCAPPLQAGAAPNRGHPVCCVPPNPCVVCNVRHGPHQAQVSPPVDDPVDDHPVNVVQVVCVVVVNDPDDDDDDDDFDADPPSRHGDDDDDDDFDWAQVVVCLVVVLVVLVVDDDVVPCVSVPPVNVCSVVDDIGGDDDPDPDDDDDPDDADPVRPGD